Protein AF-A0A538APC9-F1 (afdb_monomer)

Sequence (105 aa):
MKVGLALPHYDFSLGDFSFPSEQPATVARVVDYARRAEVLGFDSVWVSDHLFLDLAKYGGPPKRYGTPEATSMLTALAGATERIRFGSLVLCASFRHPVFLAAQL

Radius of gyration: 14.36 Å; Cα contacts (8 Å, |Δi|>4): 165; chains: 1; bounding box: 36×24×37 Å

Mean predicted aligned error: 4.01 Å

Foldseek 3Di:
DAAEEEFQFKLQSDADPVGRRSHHSDLVRSLVVLQVCVVVPHQAYEYEQDQWDACVVVVDPRDTIGGPHRLVSVVSNVVRDDHHHYAYPPHDPPPDPVVVVVVSD

Nearest PDB structures (foldseek):
  3rao-assembly2_A-2  TM=7.593E-01  e=1.799E-03  Bacillus cereus ATCC 10987
  6bsh-assembly1_A  TM=2.519E-01  e=7.395E-01  Human immunodeficiency virus type 1 (BRU ISOLATE)
  6bsg-assembly1_A  TM=2.661E-01  e=7.395E-01  Human immunodeficiency virus 1
  6bsj-assembly1_A  TM=2.495E-01  e=2.776E+00  Human immunodeficiency virus 1
  1rtd-assembly1_A  TM=2.642E-01  e=3.617E+00  Human immunodeficiency virus 1

Solvent-accessible surface area (backbone atoms only — not comparable to full-atom values): 6162 Å² total; per-residue (Å²): 140,88,49,70,42,76,56,61,41,34,14,57,56,48,55,50,100,92,52,59,33,79,52,77,31,43,67,70,58,41,44,52,54,51,43,50,39,42,76,72,63,39,56,26,40,33,44,47,48,43,80,54,48,68,37,42,93,76,76,43,65,92,49,77,34,50,35,52,55,40,70,65,45,51,52,51,44,62,76,63,51,90,78,51,42,74,50,66,64,47,78,49,78,87,78,51,60,67,74,59,49,63,75,74,110

Secondary structure (DSSP, 8-state):
---EEE---STTSSEETTEE------HHHHHHHHHHHHHTT-SEEEE---S-EE-GGGTS-S-EE----HHHHHHHHHTT-SSSEEEES---TTTS-HHHHHHH-

Structure (mmCIF, N/CA/C/O backbone):
data_AF-A0A538APC9-F1
#
_entry.id   AF-A0A538APC9-F1
#
loop_
_atom_site.group_PDB
_atom_site.id
_atom_site.type_symbol
_atom_site.label_atom_id
_atom_site.label_alt_id
_atom_site.label_comp_id
_atom_site.label_asym_id
_atom_site.label_entity_id
_atom_site.label_seq_id
_atom_site.pdbx_PDB_ins_code
_atom_site.Cartn_x
_atom_site.Cartn_y
_atom_site.Cartn_z
_atom_site.occupancy
_atom_site.B_iso_or_equiv
_atom_site.auth_seq_id
_atom_site.auth_comp_id
_atom_site.auth_asym_id
_atom_site.auth_atom_id
_atom_site.pdbx_PDB_model_num
ATOM 1 N N . MET A 1 1 ? -20.827 -9.756 6.312 1.00 92.50 1 MET A N 1
ATOM 2 C CA . MET A 1 1 ? -19.722 -10.046 5.369 1.00 92.50 1 MET A CA 1
ATOM 3 C C . MET A 1 1 ? -18.796 -8.839 5.366 1.00 92.50 1 MET A C 1
ATOM 5 O O . MET A 1 1 ? -19.332 -7.748 5.493 1.00 92.50 1 MET A O 1
ATOM 9 N N . LYS A 1 2 ? -17.469 -9.022 5.286 1.00 97.25 2 LYS A N 1
ATOM 10 C CA . LYS A 1 2 ? -16.505 -7.910 5.184 1.00 97.25 2 LYS A CA 1
ATOM 11 C C . LYS A 1 2 ? -15.998 -7.771 3.749 1.00 97.25 2 LYS A C 1
ATOM 13 O O . LYS A 1 2 ? -15.738 -8.796 3.120 1.00 97.25 2 LYS A O 1
ATOM 18 N N . VAL A 1 3 ? -15.842 -6.546 3.256 1.00 98.19 3 VAL A N 1
ATOM 19 C CA . VAL A 1 3 ? -15.428 -6.234 1.880 1.00 98.19 3 VAL A CA 1
ATOM 20 C C . VAL A 1 3 ? -14.221 -5.296 1.891 1.00 98.19 3 VAL A C 1
ATOM 22 O O . VAL A 1 3 ? -14.242 -4.239 2.519 1.00 98.19 3 VAL A O 1
ATOM 25 N N . GLY A 1 4 ? -13.156 -5.688 1.188 1.00 98.00 4 GLY A N 1
ATOM 26 C CA . GLY A 1 4 ? -11.942 -4.888 1.020 1.00 98.00 4 GLY A CA 1
ATOM 27 C C . GLY A 1 4 ? -11.768 -4.376 -0.409 1.00 98.00 4 GLY A C 1
ATOM 28 O O . GLY A 1 4 ? -12.220 -5.022 -1.354 1.00 98.00 4 GLY A O 1
ATOM 29 N N . LEU A 1 5 ? -11.092 -3.236 -0.564 1.00 97.69 5 LEU A N 1
ATOM 30 C CA . LEU A 1 5 ? -10.774 -2.627 -1.856 1.00 97.69 5 LEU A CA 1
ATOM 31 C C . LEU A 1 5 ? -9.263 -2.660 -2.123 1.00 97.69 5 LEU A C 1
ATOM 33 O O . LEU A 1 5 ? -8.479 -2.107 -1.355 1.00 97.69 5 LEU A O 1
ATOM 37 N N . ALA A 1 6 ? -8.846 -3.250 -3.243 1.00 96.94 6 ALA A N 1
ATOM 38 C CA . ALA A 1 6 ? -7.499 -3.035 -3.768 1.00 96.94 6 ALA A CA 1
ATOM 39 C C . ALA A 1 6 ? -7.428 -1.627 -4.377 1.00 96.94 6 ALA A C 1
ATOM 41 O O . ALA A 1 6 ? -8.187 -1.308 -5.293 1.00 96.94 6 ALA A O 1
ATOM 42 N N . LEU A 1 7 ? -6.561 -0.768 -3.842 1.00 96.69 7 LEU A N 1
ATOM 43 C CA . LEU A 1 7 ? -6.493 0.627 -4.269 1.00 96.69 7 LEU A CA 1
ATOM 44 C C . LEU A 1 7 ? -5.883 0.754 -5.673 1.00 96.69 7 LEU A C 1
ATOM 46 O O . LEU A 1 7 ? -4.980 -0.015 -6.020 1.00 96.69 7 LEU A O 1
ATOM 50 N N . PRO A 1 8 ? -6.304 1.754 -6.468 1.00 94.25 8 PRO A N 1
ATOM 51 C CA . PRO A 1 8 ? -5.718 2.034 -7.774 1.00 94.25 8 PRO A CA 1
ATOM 52 C C . PRO A 1 8 ? -4.356 2.736 -7.620 1.00 94.25 8 PRO A C 1
ATOM 54 O O . PRO A 1 8 ? -4.247 3.953 -7.763 1.00 94.25 8 PRO A O 1
ATOM 57 N N . HIS A 1 9 ? -3.322 1.967 -7.274 1.00 94.19 9 HIS A N 1
ATOM 58 C CA . HIS A 1 9 ? -1.986 2.455 -6.908 1.00 94.19 9 HIS A CA 1
ATOM 59 C C . HIS A 1 9 ? -0.915 2.248 -7.989 1.00 94.19 9 HIS A C 1
ATOM 61 O O . HIS A 1 9 ? 0.250 2.526 -7.739 1.00 94.19 9 HIS A O 1
ATOM 67 N N . TYR A 1 10 ? -1.299 1.822 -9.194 1.00 93.19 10 TYR A N 1
ATOM 68 C CA . TYR A 1 10 ? -0.406 1.798 -10.355 1.00 93.19 10 TYR A CA 1
ATOM 69 C C . TYR A 1 10 ? -0.731 2.894 -11.350 1.00 93.19 10 TYR A C 1
ATOM 71 O O . TYR A 1 10 ? -1.891 3.287 -11.478 1.00 93.19 10 TYR A O 1
ATOM 79 N N . ASP A 1 11 ? 0.270 3.299 -12.128 1.00 90.62 11 ASP A N 1
ATOM 80 C CA . ASP A 1 11 ? 0.100 4.301 -13.184 1.00 90.62 11 ASP A CA 1
ATOM 81 C C . ASP A 1 11 ? -1.011 3.936 -14.179 1.00 90.62 11 ASP A C 1
ATOM 83 O O . ASP A 1 11 ? -1.685 4.822 -14.677 1.00 90.62 11 ASP A O 1
ATOM 87 N N . PHE A 1 12 ? -1.250 2.642 -14.431 1.00 86.94 12 PHE A N 1
ATOM 88 C CA . PHE A 1 12 ? -2.326 2.163 -15.313 1.00 86.94 12 PHE A CA 1
ATOM 89 C C . PHE A 1 12 ? -3.676 1.956 -14.610 1.00 86.94 12 PHE A C 1
ATOM 91 O O . PHE A 1 12 ? -4.652 1.596 -15.262 1.00 86.94 12 PHE A O 1
ATOM 98 N N . SER A 1 13 ? -3.748 2.088 -13.279 1.00 86.88 13 SER A N 1
ATOM 99 C CA . SER A 1 13 ? -4.938 1.686 -12.504 1.00 86.88 13 SER A CA 1
ATOM 100 C C . SER A 1 13 ? -6.173 2.531 -12.795 1.00 86.88 13 SER A C 1
ATOM 102 O O . SER A 1 13 ? -7.279 2.161 -12.408 1.00 86.88 13 SER A O 1
ATOM 104 N N . LEU A 1 14 ? -5.989 3.692 -13.413 1.00 76.31 14 LEU A N 1
ATOM 105 C CA . LEU A 1 14 ? -7.060 4.608 -13.760 1.00 76.31 14 LEU A CA 1
ATOM 106 C C . LEU A 1 14 ? -7.013 4.770 -15.275 1.00 76.31 14 LEU A C 1
ATOM 108 O O . LEU A 1 14 ? -5.947 4.987 -15.831 1.00 76.31 14 LEU A O 1
ATOM 112 N N . GLY A 1 15 ? -8.140 4.576 -15.948 1.00 67.69 15 GLY A N 1
ATOM 113 C CA . GLY A 1 15 ? -8.221 4.381 -17.396 1.00 67.69 15 GLY A CA 1
ATOM 114 C C . GLY A 1 15 ? -9.244 3.301 -17.716 1.00 67.69 15 GLY A C 1
ATOM 115 O O . GLY A 1 15 ? -9.568 2.490 -16.848 1.00 67.69 15 GLY A O 1
ATOM 116 N N . ASP A 1 16 ? -9.780 3.300 -18.929 1.00 61.50 16 ASP A N 1
ATOM 117 C CA . ASP A 1 16 ? -10.605 2.180 -19.379 1.00 61.50 16 ASP A CA 1
ATOM 118 C C . ASP A 1 16 ? -9.714 1.093 -20.013 1.00 61.50 16 ASP A C 1
ATOM 120 O O . ASP A 1 16 ? -8.552 1.335 -20.342 1.00 61.50 16 ASP A O 1
ATOM 124 N N . PHE A 1 17 ? -10.231 -0.130 -20.165 1.00 55.50 17 PHE A N 1
ATOM 125 C CA . PHE A 1 17 ? -9.469 -1.246 -20.749 1.00 55.50 17 PHE A CA 1
ATOM 126 C C . PHE A 1 17 ? -9.002 -0.989 -22.195 1.00 55.50 17 PHE A C 1
ATOM 128 O O . PHE A 1 17 ? -8.086 -1.657 -22.666 1.00 55.50 17 PHE A O 1
ATOM 135 N N . SER A 1 18 ? -9.636 -0.051 -22.901 1.00 53.28 18 SER A N 1
ATOM 136 C CA . SER A 1 18 ? -9.293 0.393 -24.258 1.00 53.28 18 SER A CA 1
ATOM 137 C C . SER A 1 18 ? -8.324 1.591 -24.271 1.00 53.28 18 SER A C 1
ATOM 139 O O . SER A 1 18 ? -7.585 1.757 -25.237 1.00 53.28 18 SER A O 1
ATOM 141 N N . PHE A 1 19 ? -8.276 2.385 -23.198 1.00 52.84 19 PHE A N 1
ATOM 142 C CA . PHE A 1 19 ? -7.461 3.586 -23.015 1.00 52.84 19 PHE A CA 1
ATOM 143 C C . PHE A 1 19 ? -6.972 3.677 -21.559 1.00 52.84 19 PHE A C 1
ATOM 145 O O . PHE A 1 19 ? -7.517 4.447 -20.753 1.00 52.84 19 PHE A O 1
ATOM 152 N N . PRO A 1 20 ? -5.939 2.898 -21.190 1.00 61.44 20 PRO A N 1
ATOM 153 C CA . PRO A 1 20 ? -5.318 3.036 -19.882 1.00 61.44 20 PRO A CA 1
ATOM 154 C C . PRO A 1 20 ? -4.789 4.468 -19.747 1.00 61.44 20 PRO A C 1
ATOM 156 O O . PRO A 1 20 ? -4.004 4.928 -20.578 1.00 61.44 20 PRO A O 1
ATOM 159 N N . SER A 1 21 ? -5.231 5.207 -18.725 1.00 65.94 21 SER A N 1
ATOM 160 C CA . SER A 1 21 ? -4.615 6.495 -18.429 1.00 65.94 21 SER A CA 1
ATOM 161 C C . SER A 1 21 ? -3.262 6.167 -17.821 1.00 65.94 21 SER A C 1
ATOM 163 O O . SER A 1 21 ? -3.190 5.396 -16.876 1.00 65.94 21 SER A O 1
ATOM 165 N N . GLU A 1 22 ? -2.185 6.719 -18.365 1.00 68.75 22 GLU A N 1
ATOM 166 C CA . GLU A 1 22 ? -0.840 6.561 -17.797 1.00 68.75 22 GLU A CA 1
ATOM 167 C C . GLU A 1 22 ? -0.562 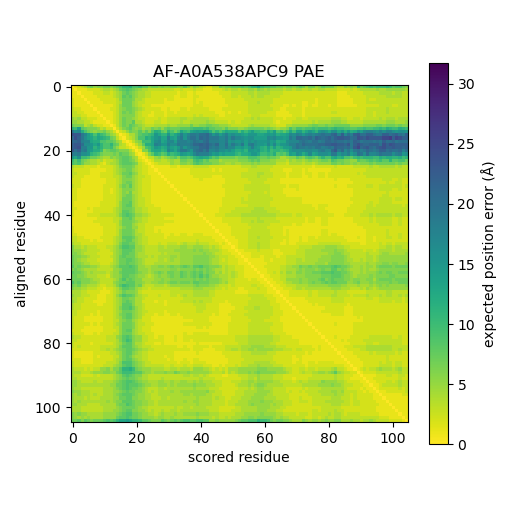7.651 -16.760 1.00 68.75 22 GLU A C 1
ATOM 169 O O . GLU A 1 22 ? 0.527 8.223 -16.686 1.00 68.75 22 GLU A O 1
ATOM 174 N N . GLN A 1 23 ? -1.596 8.025 -16.010 1.00 75.56 23 GLN A N 1
ATOM 175 C CA . GLN A 1 23 ? -1.468 9.083 -15.030 1.00 75.56 23 GLN A CA 1
ATOM 176 C C . GLN A 1 23 ? -0.680 8.557 -13.832 1.00 75.56 23 GLN A C 1
ATOM 178 O O . GLN A 1 23 ? -1.034 7.502 -13.308 1.00 75.56 23 GLN A O 1
ATOM 183 N N . PRO A 1 24 ? 0.315 9.310 -13.337 1.00 81.75 24 PRO A N 1
ATOM 184 C CA . PRO A 1 24 ? 1.126 8.863 -12.218 1.00 81.75 24 PRO A CA 1
ATOM 185 C C . PRO A 1 24 ? 0.270 8.441 -11.021 1.00 81.75 24 PRO A C 1
ATOM 187 O O . PRO A 1 24 ? -0.616 9.185 -10.574 1.00 81.75 24 PRO A O 1
ATOM 190 N N . ALA A 1 25 ? 0.561 7.270 -10.463 1.00 87.25 25 ALA A N 1
ATOM 191 C CA . ALA A 1 25 ? 0.013 6.842 -9.186 1.00 87.25 25 ALA A CA 1
ATOM 192 C C . ALA A 1 25 ? 0.685 7.613 -8.048 1.00 87.25 25 ALA A C 1
ATOM 194 O O . ALA A 1 25 ? 1.582 7.131 -7.363 1.00 87.25 25 ALA A O 1
ATOM 195 N N . THR A 1 26 ? 0.271 8.862 -7.855 1.00 92.44 26 THR A N 1
ATOM 196 C CA . THR A 1 26 ? 0.784 9.684 -6.759 1.00 92.44 26 THR A CA 1
ATOM 197 C C . THR A 1 26 ? 0.192 9.241 -5.423 1.00 92.44 26 THR A C 1
ATOM 199 O O . THR A 1 26 ? -0.966 8.827 -5.345 1.00 92.44 26 THR A O 1
ATOM 202 N N . VAL A 1 27 ? 0.958 9.413 -4.341 1.00 95.94 27 VAL A N 1
ATOM 203 C CA . VAL A 1 27 ? 0.491 9.150 -2.967 1.00 95.94 27 VAL A CA 1
ATOM 204 C C . VAL A 1 27 ? -0.829 9.873 -2.679 1.00 95.94 27 VAL A C 1
ATOM 206 O O . VAL A 1 27 ? -1.766 9.268 -2.167 1.00 95.94 27 VAL A O 1
ATOM 209 N N . ALA A 1 28 ? -0.938 11.146 -3.076 1.00 95.50 28 ALA A N 1
ATOM 210 C CA . ALA A 1 28 ? -2.143 11.950 -2.873 1.00 95.50 28 ALA A CA 1
ATOM 211 C C . ALA A 1 28 ? -3.385 11.347 -3.551 1.00 95.50 28 ALA A C 1
ATOM 213 O O . ALA A 1 28 ? -4.460 11.334 -2.955 1.00 95.50 28 ALA A O 1
ATOM 214 N N . ARG A 1 29 ? -3.244 10.804 -4.768 1.00 93.25 29 ARG A N 1
ATOM 215 C CA . ARG A 1 29 ? -4.350 10.125 -5.461 1.00 93.25 29 ARG A CA 1
ATOM 216 C C . ARG A 1 29 ? -4.757 8.850 -4.744 1.00 93.25 29 ARG A C 1
ATOM 218 O O . ARG A 1 29 ? -5.943 8.633 -4.532 1.00 93.25 29 ARG A O 1
ATOM 225 N N . VAL A 1 30 ? -3.798 8.014 -4.354 1.00 96.19 30 VAL A N 1
ATOM 226 C CA . VAL A 1 30 ? -4.099 6.757 -3.650 1.00 96.19 30 VAL A CA 1
ATOM 227 C C . VAL A 1 30 ? -4.814 7.039 -2.322 1.00 96.19 30 VAL A C 1
ATOM 229 O O . VAL A 1 30 ? -5.803 6.377 -2.004 1.00 96.19 30 VAL A O 1
ATOM 232 N N . VAL A 1 31 ? -4.380 8.074 -1.595 1.00 98.06 31 VAL A N 1
ATOM 233 C CA . VAL A 1 31 ? -5.049 8.567 -0.381 1.00 98.06 31 VAL A CA 1
ATOM 234 C C . VAL A 1 31 ? -6.485 9.027 -0.655 1.00 98.06 31 VAL A C 1
ATOM 236 O O . VAL A 1 31 ? -7.378 8.699 0.124 1.00 98.06 31 VAL A O 1
ATOM 239 N N . ASP A 1 32 ? -6.737 9.754 -1.746 1.00 97.19 32 ASP A N 1
ATOM 240 C CA . ASP A 1 32 ? -8.095 10.186 -2.109 1.00 97.19 32 ASP A CA 1
ATOM 241 C C . ASP A 1 32 ? -9.043 8.988 -2.295 1.00 97.19 32 ASP A C 1
ATOM 243 O O . ASP A 1 32 ? -10.140 8.952 -1.730 1.00 97.19 32 ASP A O 1
ATOM 247 N N . TYR A 1 33 ? -8.588 7.941 -2.991 1.00 97.38 33 TYR A N 1
ATOM 248 C CA . TYR A 1 33 ? -9.360 6.703 -3.131 1.00 97.38 33 TYR A CA 1
ATOM 249 C C . TYR A 1 33 ? -9.583 5.984 -1.799 1.00 97.38 33 TYR A C 1
ATOM 251 O O . TYR A 1 33 ? -10.675 5.461 -1.578 1.00 97.38 33 TYR A O 1
ATOM 259 N N . ALA A 1 34 ? -8.596 5.976 -0.902 1.00 98.44 34 ALA A N 1
ATOM 260 C CA . ALA A 1 34 ? -8.747 5.373 0.418 1.00 98.44 34 ALA A CA 1
ATOM 261 C C . ALA A 1 34 ? -9.789 6.107 1.276 1.00 98.44 34 ALA A C 1
ATOM 263 O O . ALA A 1 34 ? -10.656 5.466 1.868 1.00 98.44 34 ALA A O 1
ATOM 264 N N . ARG A 1 35 ? -9.773 7.446 1.276 1.00 98.62 35 ARG A N 1
ATOM 265 C CA . ARG A 1 35 ? -10.782 8.271 1.964 1.00 98.62 35 ARG A CA 1
ATOM 266 C C . ARG A 1 35 ? -12.179 8.037 1.409 1.00 98.62 35 ARG A C 1
ATOM 268 O O . ARG A 1 35 ? -13.136 7.878 2.160 1.00 98.62 35 ARG A O 1
ATOM 275 N N . ARG A 1 36 ? -12.304 7.959 0.084 1.00 98.44 36 ARG A N 1
ATOM 276 C CA . ARG A 1 36 ? -13.574 7.617 -0.563 1.00 98.44 36 ARG A CA 1
ATOM 277 C C . ARG A 1 36 ? -14.052 6.221 -0.173 1.00 98.44 36 ARG A C 1
ATOM 279 O O . ARG A 1 36 ? -15.233 6.056 0.108 1.00 98.44 36 ARG A O 1
ATOM 286 N N . ALA A 1 37 ? -13.162 5.231 -0.140 1.00 98.62 37 ALA A N 1
ATOM 287 C CA . ALA A 1 37 ? -13.504 3.875 0.286 1.00 98.62 37 ALA A CA 1
ATOM 288 C C . ALA A 1 37 ? -14.007 3.847 1.740 1.00 98.62 37 ALA A C 1
ATOM 290 O O . ALA A 1 37 ? -14.994 3.176 2.033 1.00 98.62 37 ALA A O 1
ATOM 291 N N . GLU A 1 38 ? -13.389 4.627 2.627 1.00 98.62 38 GLU A N 1
ATOM 292 C CA . GLU A 1 38 ? -13.837 4.787 4.012 1.00 98.62 38 GLU A CA 1
ATOM 293 C C . GLU A 1 38 ? -15.238 5.407 4.110 1.00 98.62 38 GLU A C 1
ATOM 295 O O . GLU A 1 38 ? -16.095 4.872 4.811 1.00 98.62 38 GLU A O 1
ATOM 300 N N . VAL A 1 39 ? -15.505 6.488 3.370 1.00 98.56 39 VAL A N 1
ATOM 301 C CA . VAL A 1 39 ? -16.836 7.126 3.317 1.00 98.56 39 VAL A CA 1
ATOM 302 C C . VAL A 1 39 ? -17.899 6.172 2.765 1.00 98.56 39 VAL A C 1
ATOM 304 O O . VAL A 1 39 ? -19.033 6.171 3.238 1.00 98.56 39 VAL A O 1
ATOM 307 N N . LEU A 1 40 ? -17.534 5.337 1.791 1.00 98.38 40 LEU A N 1
ATOM 308 C CA . LEU A 1 40 ? -18.419 4.340 1.184 1.00 98.38 40 LEU A CA 1
ATOM 309 C C . LEU A 1 40 ? -18.632 3.092 2.057 1.00 98.38 40 LEU A C 1
ATOM 311 O O . LEU A 1 40 ? -19.438 2.237 1.696 1.00 98.38 40 LEU A O 1
ATOM 315 N N . GLY A 1 41 ? -17.942 2.981 3.195 1.00 98.19 41 GLY A N 1
ATOM 316 C CA . GLY A 1 41 ? -18.145 1.901 4.159 1.00 98.19 41 GLY A CA 1
ATOM 317 C C . GLY A 1 41 ? -17.410 0.598 3.840 1.00 98.19 41 GLY A C 1
ATOM 318 O O . GLY A 1 41 ? -17.834 -0.455 4.312 1.00 98.19 41 GLY A O 1
ATOM 319 N N . PHE A 1 42 ? -16.318 0.636 3.066 1.00 98.75 42 PHE A N 1
ATOM 320 C CA . PHE A 1 42 ? -15.439 -0.530 2.925 1.00 98.75 42 PHE A CA 1
ATOM 321 C C . PHE A 1 42 ? -14.775 -0.882 4.265 1.00 98.75 42 PHE A C 1
ATOM 323 O O . PHE A 1 42 ? -14.378 -0.005 5.030 1.00 98.75 42 PHE A O 1
ATOM 330 N N . ASP A 1 43 ? -14.591 -2.177 4.535 1.00 98.69 43 ASP A N 1
ATOM 331 C CA . ASP A 1 43 ? -13.953 -2.643 5.771 1.00 98.69 43 ASP A CA 1
ATOM 332 C C . ASP A 1 43 ? -12.432 -2.459 5.757 1.00 98.69 43 ASP A C 1
ATOM 334 O O . ASP A 1 43 ? -11.802 -2.358 6.817 1.00 98.69 43 ASP A O 1
ATOM 338 N N . SER A 1 44 ? -11.824 -2.503 4.566 1.00 98.69 44 SER A N 1
ATOM 339 C CA . SER A 1 44 ? -10.371 -2.417 4.404 1.00 98.69 44 SER A CA 1
ATOM 340 C C . SER A 1 44 ? -9.922 -1.942 3.021 1.00 98.69 44 SER A C 1
ATOM 342 O O . SER A 1 44 ? -10.633 -2.125 2.034 1.00 98.69 44 SER A O 1
ATOM 344 N N . VAL A 1 45 ? -8.710 -1.394 2.942 1.00 98.69 45 VAL A N 1
ATOM 345 C CA . VAL A 1 45 ? -8.015 -1.039 1.697 1.00 98.69 45 VAL A CA 1
ATOM 346 C C . VAL A 1 45 ? -6.640 -1.697 1.613 1.00 98.69 45 VAL A C 1
ATOM 348 O O . VAL A 1 45 ? -5.983 -1.915 2.629 1.00 98.69 45 VAL A O 1
ATOM 351 N N . TRP A 1 46 ? -6.197 -2.014 0.398 1.00 98.44 46 TRP A N 1
ATOM 352 C CA . TRP A 1 46 ? -4.994 -2.818 0.180 1.00 98.44 46 TRP A CA 1
ATOM 353 C C . TRP A 1 46 ? -4.116 -2.260 -0.939 1.00 98.44 46 TRP A C 1
ATOM 355 O O . TRP A 1 46 ? -4.621 -1.849 -1.986 1.00 98.44 46 TRP A O 1
ATOM 365 N N . VAL A 1 47 ? -2.799 -2.297 -0.730 1.00 97.56 47 VAL A N 1
ATOM 366 C CA . VAL A 1 47 ? -1.767 -2.001 -1.741 1.00 97.56 47 VAL A CA 1
ATOM 367 C C . VAL A 1 47 ? -0.802 -3.179 -1.855 1.00 97.56 47 VAL A C 1
ATOM 369 O O . VAL A 1 47 ? -0.565 -3.881 -0.879 1.00 97.56 47 VAL A O 1
ATOM 372 N N . SER A 1 48 ? -0.243 -3.433 -3.031 1.00 96.69 48 SER A N 1
ATOM 373 C CA . SER A 1 48 ? 0.744 -4.507 -3.228 1.00 96.69 48 SER A CA 1
ATOM 374 C C . SER A 1 48 ? 2.172 -3.982 -3.108 1.00 96.69 48 SER A C 1
ATOM 376 O O . SER A 1 48 ? 2.446 -2.844 -3.480 1.00 96.69 48 SER A O 1
ATOM 378 N N . ASP A 1 49 ? 3.093 -4.810 -2.613 1.00 96.19 49 ASP A N 1
ATOM 379 C CA . ASP A 1 49 ? 4.512 -4.464 -2.516 1.00 96.19 49 ASP A CA 1
ATOM 380 C C . ASP A 1 49 ? 5.238 -4.803 -3.815 1.00 96.19 49 ASP A C 1
ATOM 382 O O . ASP A 1 49 ? 5.921 -5.819 -3.922 1.00 96.19 49 ASP A O 1
ATOM 386 N N . HIS A 1 50 ? 5.053 -3.955 -4.826 1.00 94.00 50 HIS A N 1
ATOM 387 C CA . HIS A 1 50 ? 5.819 -3.980 -6.067 1.00 94.00 50 HIS A CA 1
ATOM 388 C C .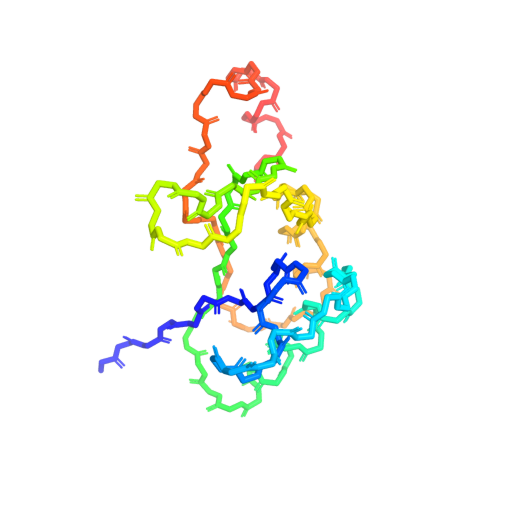 HIS A 1 50 ? 6.634 -2.690 -6.200 1.00 94.00 50 HIS A C 1
ATOM 390 O O . HIS A 1 50 ? 6.185 -1.619 -5.808 1.00 94.00 50 HIS A O 1
ATOM 396 N N . LEU A 1 51 ? 7.830 -2.782 -6.788 1.00 90.25 51 LEU A N 1
ATOM 397 C CA . LEU A 1 51 ? 8.613 -1.599 -7.176 1.00 90.25 51 LEU A CA 1
ATOM 398 C C . LEU A 1 51 ? 8.157 -1.043 -8.535 1.00 90.25 51 LEU A C 1
ATOM 400 O O . LEU A 1 51 ? 8.246 0.151 -8.800 1.00 90.25 51 LEU A O 1
ATOM 404 N N . PHE A 1 52 ? 7.687 -1.934 -9.403 1.00 91.00 52 PHE A N 1
ATOM 405 C CA . PHE A 1 52 ? 7.053 -1.664 -10.686 1.00 91.00 52 PHE A CA 1
ATOM 406 C C . PHE A 1 52 ? 6.288 -2.919 -11.111 1.00 91.00 52 PHE A C 1
ATOM 408 O O . PHE A 1 52 ? 6.603 -4.024 -10.659 1.00 91.00 52 PHE A O 1
ATOM 415 N N . LEU A 1 53 ? 5.318 -2.770 -12.009 1.00 90.88 53 LEU A N 1
ATOM 416 C CA . LEU A 1 53 ? 4.625 -3.899 -12.625 1.00 90.88 53 LEU A CA 1
ATOM 417 C C . LEU A 1 53 ? 4.859 -3.915 -14.133 1.00 90.88 53 LEU A C 1
ATOM 419 O O . LEU A 1 53 ? 4.771 -2.881 -14.786 1.00 90.88 53 LEU A O 1
ATOM 423 N N . ASP A 1 54 ? 5.139 -5.096 -14.675 1.00 91.38 54 ASP A N 1
ATOM 424 C CA . ASP A 1 54 ? 5.174 -5.354 -16.114 1.00 91.38 54 ASP A CA 1
ATOM 425 C C . ASP A 1 54 ? 3.979 -6.242 -16.483 1.00 91.38 54 ASP A C 1
ATOM 427 O O . ASP A 1 54 ? 3.746 -7.285 -15.856 1.00 91.38 54 ASP A O 1
ATOM 431 N N . LEU A 1 55 ? 3.207 -5.797 -17.475 1.00 89.44 55 LEU A N 1
ATOM 432 C CA . LEU A 1 55 ? 1.995 -6.469 -17.936 1.00 89.44 55 LEU A CA 1
ATOM 433 C C . LEU A 1 55 ? 2.219 -7.345 -19.177 1.00 89.44 55 LEU A C 1
ATOM 435 O O . LEU A 1 55 ? 1.278 -8.018 -19.594 1.00 89.44 55 LEU A O 1
ATOM 439 N N . ALA A 1 56 ? 3.433 -7.415 -19.738 1.00 92.25 56 ALA A N 1
ATOM 440 C CA . ALA A 1 56 ? 3.737 -8.212 -20.931 1.00 92.25 56 ALA A CA 1
ATOM 441 C C . ALA A 1 56 ? 3.345 -9.686 -20.770 1.00 92.25 56 ALA A C 1
ATOM 443 O O . ALA A 1 56 ? 2.738 -10.285 -21.656 1.00 92.25 56 ALA A O 1
ATOM 444 N N . LYS A 1 57 ? 3.602 -10.261 -19.588 1.00 89.56 57 LYS A N 1
ATOM 445 C CA . LYS A 1 57 ? 3.209 -11.642 -19.252 1.00 89.56 57 LYS A CA 1
ATOM 446 C C . LYS A 1 57 ? 1.692 -11.873 -19.201 1.00 89.56 57 LYS A C 1
ATOM 448 O O . LYS A 1 57 ? 1.258 -13.018 -19.164 1.00 89.56 57 LYS A O 1
ATOM 453 N N . TYR A 1 58 ? 0.901 -10.802 -19.180 1.00 87.38 58 TYR A N 1
ATOM 454 C CA . TYR A 1 58 ? -0.561 -10.822 -19.178 1.00 87.38 58 TYR A CA 1
ATOM 455 C C . TYR A 1 58 ? -1.155 -10.317 -20.505 1.00 87.38 58 TYR A C 1
ATOM 457 O O . TYR A 1 58 ? -2.343 -10.018 -20.563 1.00 87.38 58 TYR A O 1
ATOM 465 N N . GLY A 1 59 ? -0.343 -10.197 -21.563 1.00 88.69 59 GLY A N 1
ATOM 466 C CA . GLY A 1 59 ? -0.778 -9.691 -22.870 1.00 88.69 59 GLY A CA 1
ATOM 467 C C . GLY A 1 59 ? -0.844 -8.163 -22.975 1.00 88.69 59 GLY A C 1
ATOM 468 O O . GLY A 1 59 ? -1.349 -7.646 -23.967 1.00 88.69 59 GLY A O 1
ATOM 469 N N . GLY A 1 60 ? -0.344 -7.438 -21.969 1.00 85.81 60 GLY A N 1
ATOM 470 C CA . GLY A 1 60 ? -0.175 -5.987 -22.021 1.00 85.81 60 GLY A CA 1
ATOM 471 C C . GLY A 1 60 ? 1.071 -5.558 -22.810 1.00 85.81 60 GLY A C 1
ATOM 472 O O . GLY A 1 60 ? 1.870 -6.398 -23.231 1.00 85.81 60 GLY A O 1
ATOM 473 N N . PRO A 1 61 ? 1.275 -4.244 -23.007 1.00 86.31 61 PRO A N 1
ATOM 474 C CA . PRO A 1 61 ? 2.472 -3.735 -23.667 1.00 86.31 61 PRO A CA 1
ATOM 475 C C . PRO A 1 61 ? 3.735 -4.026 -22.830 1.00 86.31 61 PRO A C 1
ATOM 477 O O . PRO A 1 61 ? 3.653 -4.069 -21.599 1.00 86.31 61 PRO A O 1
ATOM 480 N N . PRO A 1 62 ? 4.914 -4.182 -23.467 1.00 89.75 62 PRO A N 1
ATOM 481 C CA . PRO A 1 62 ? 6.190 -4.419 -22.788 1.00 89.75 62 PRO A CA 1
ATOM 482 C C . PRO A 1 62 ? 6.715 -3.134 -22.136 1.00 89.75 62 PRO A C 1
ATOM 484 O O . PRO A 1 62 ? 7.681 -2.518 -22.586 1.00 89.75 62 PRO A O 1
ATOM 487 N N . LYS A 1 63 ? 6.025 -2.699 -21.082 1.00 88.12 63 LYS A N 1
ATOM 488 C CA . LYS A 1 63 ? 6.276 -1.465 -20.343 1.00 88.12 63 LYS A CA 1
ATOM 489 C C . LYS A 1 63 ? 6.176 -1.729 -18.845 1.00 88.12 63 LYS A C 1
ATOM 491 O O . LYS A 1 63 ? 5.346 -2.508 -18.382 1.00 88.12 63 LYS A O 1
ATOM 496 N N . ARG A 1 64 ? 7.013 -1.020 -18.084 1.00 90.12 64 ARG A N 1
ATOM 497 C CA . ARG A 1 64 ? 6.937 -0.970 -16.624 1.00 90.12 64 ARG A CA 1
ATOM 498 C C . ARG A 1 64 ? 6.038 0.174 -16.182 1.00 90.12 64 ARG A C 1
ATOM 500 O O . ARG A 1 64 ? 6.193 1.299 -16.652 1.00 90.12 64 ARG A O 1
ATOM 507 N N . TYR A 1 65 ? 5.158 -0.124 -15.242 1.00 91.19 65 TYR A N 1
ATOM 508 C CA . TYR A 1 65 ? 4.278 0.834 -14.593 1.00 91.19 65 TYR A CA 1
ATOM 509 C C . TYR A 1 65 ? 4.735 1.068 -13.162 1.00 91.19 65 TYR A C 1
ATOM 511 O O . TYR A 1 65 ? 5.012 0.110 -12.432 1.00 91.19 65 TYR A O 1
ATOM 519 N N . GLY A 1 66 ? 4.824 2.336 -12.7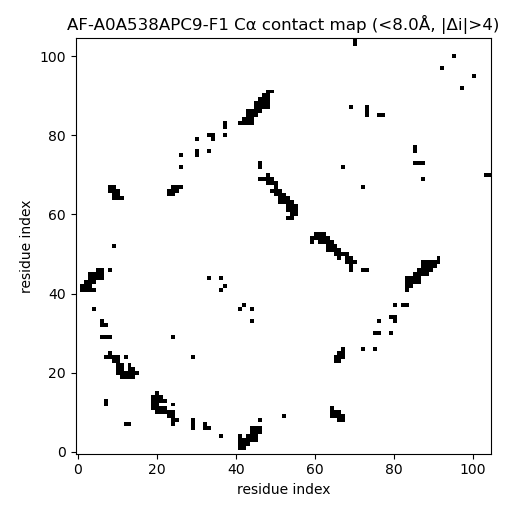79 1.00 91.69 66 GLY A N 1
ATOM 520 C CA . GLY A 1 66 ? 5.189 2.754 -11.440 1.00 91.69 66 GLY A CA 1
ATOM 521 C C . GLY A 1 66 ? 4.052 2.567 -10.443 1.00 91.69 66 GLY A C 1
ATOM 522 O O . GLY A 1 66 ? 2.880 2.404 -10.796 1.00 91.69 66 GLY A O 1
ATOM 523 N N . THR A 1 67 ? 4.447 2.573 -9.178 1.00 93.69 67 THR A N 1
ATOM 524 C CA . THR A 1 67 ? 3.585 2.562 -7.998 1.00 93.69 67 THR A CA 1
ATOM 525 C C . THR A 1 67 ? 4.348 3.223 -6.849 1.00 93.69 67 THR A C 1
ATOM 527 O O . THR A 1 67 ? 5.581 3.126 -6.811 1.00 93.69 67 THR A O 1
ATOM 530 N N . PRO A 1 68 ? 3.671 3.878 -5.890 1.00 94.50 68 PRO A N 1
ATOM 531 C CA . PRO A 1 68 ? 4.287 4.243 -4.624 1.00 94.50 68 PRO A CA 1
ATOM 532 C C . PRO A 1 68 ? 4.894 3.024 -3.926 1.00 94.50 68 PRO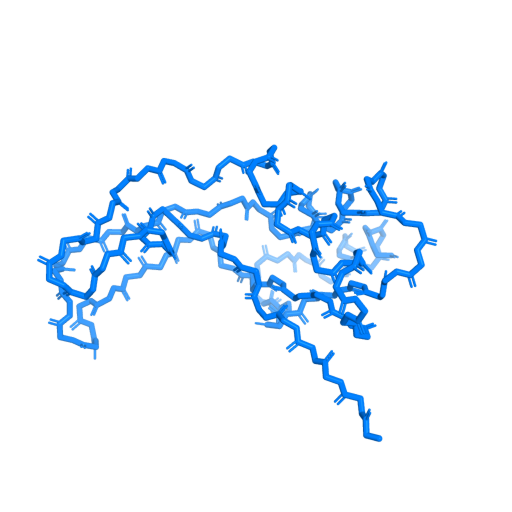 A C 1
ATOM 534 O O . PRO A 1 68 ? 4.353 1.918 -3.991 1.00 94.50 68 PRO A O 1
ATOM 537 N N . GLU A 1 69 ? 6.002 3.247 -3.223 1.00 95.00 69 GLU A N 1
ATOM 538 C CA . GLU A 1 69 ? 6.624 2.228 -2.382 1.00 95.00 69 GLU A CA 1
ATOM 539 C C . GLU A 1 69 ? 5.667 1.845 -1.239 1.00 95.00 69 GLU A C 1
ATOM 541 O O . GLU A 1 69 ? 5.100 2.713 -0.569 1.00 95.00 69 GLU A O 1
ATOM 546 N N . ALA A 1 70 ? 5.445 0.541 -1.043 1.00 96.19 70 ALA A N 1
ATOM 547 C CA . ALA A 1 70 ? 4.313 0.060 -0.257 1.00 96.19 70 ALA A CA 1
ATOM 548 C C . ALA A 1 70 ? 4.357 0.458 1.221 1.00 96.19 70 ALA A C 1
ATOM 550 O O . ALA A 1 70 ? 3.319 0.836 1.755 1.00 96.19 70 ALA A O 1
ATOM 551 N N . THR A 1 71 ? 5.513 0.416 1.890 1.00 95.75 71 THR A N 1
ATOM 552 C CA . THR A 1 71 ? 5.580 0.754 3.325 1.00 95.75 71 THR A CA 1
ATOM 553 C C . THR A 1 71 ? 5.340 2.245 3.563 1.00 95.75 71 THR A C 1
ATOM 555 O O . THR A 1 71 ? 4.538 2.612 4.421 1.00 95.75 71 THR A O 1
ATOM 558 N N . SER A 1 72 ? 5.902 3.110 2.718 1.00 95.81 72 SER A N 1
ATOM 559 C CA . SER A 1 72 ? 5.613 4.548 2.705 1.00 95.81 72 SER A CA 1
ATOM 560 C C . SER A 1 72 ? 4.141 4.829 2.398 1.00 95.81 72 SER A C 1
ATOM 562 O O . SER A 1 72 ? 3.539 5.725 2.991 1.00 95.81 72 SER A O 1
ATOM 564 N N . MET A 1 73 ? 3.533 4.045 1.502 1.00 97.50 73 MET A N 1
ATOM 565 C CA . MET A 1 73 ? 2.111 4.158 1.191 1.00 97.50 73 MET A CA 1
ATOM 566 C C . MET A 1 73 ? 1.236 3.769 2.389 1.00 97.50 73 MET A C 1
ATOM 568 O O . MET A 1 73 ? 0.284 4.487 2.683 1.00 97.50 73 MET A O 1
ATOM 572 N N . LEU A 1 74 ? 1.565 2.701 3.128 1.00 97.75 74 LEU A N 1
ATOM 573 C CA . LEU A 1 74 ? 0.856 2.340 4.365 1.00 97.75 74 LEU A CA 1
ATOM 574 C C . LEU A 1 74 ? 0.934 3.467 5.406 1.00 97.75 74 LEU A C 1
ATOM 576 O O . LEU A 1 74 ? -0.090 3.819 5.986 1.00 97.75 74 LEU A O 1
ATOM 580 N N . THR A 1 75 ? 2.099 4.099 5.574 1.00 97.81 75 THR A N 1
ATOM 581 C CA . THR A 1 75 ? 2.256 5.284 6.438 1.00 97.81 75 THR A CA 1
ATOM 582 C C . THR A 1 75 ? 1.358 6.440 5.991 1.00 97.81 75 THR A C 1
ATOM 584 O O . THR A 1 75 ? 0.698 7.076 6.812 1.00 97.81 75 THR A O 1
ATOM 587 N N . ALA A 1 76 ? 1.278 6.704 4.684 1.00 98.25 76 ALA A N 1
ATOM 588 C CA . ALA A 1 76 ? 0.402 7.744 4.151 1.00 98.25 76 ALA A CA 1
ATOM 589 C C . ALA A 1 76 ? -1.092 7.427 4.358 1.00 98.25 76 ALA A C 1
ATOM 591 O O . ALA A 1 76 ? -1.867 8.335 4.653 1.00 98.25 76 ALA A O 1
ATOM 592 N N . LEU A 1 77 ? -1.503 6.158 4.252 1.00 98.50 77 LEU A N 1
ATOM 593 C CA . LEU A 1 77 ? -2.873 5.723 4.555 1.00 98.50 77 LEU A CA 1
ATOM 594 C C . LEU A 1 77 ? -3.203 5.879 6.044 1.00 98.50 77 LEU A C 1
ATOM 596 O O . LEU A 1 77 ? -4.276 6.389 6.375 1.00 98.50 77 LEU A O 1
ATOM 600 N N . ALA A 1 78 ? -2.263 5.514 6.920 1.00 98.25 78 ALA A N 1
ATOM 601 C CA . ALA A 1 78 ? -2.391 5.666 8.367 1.00 98.25 78 ALA A CA 1
ATOM 602 C C . ALA A 1 78 ? -2.629 7.127 8.777 1.00 98.25 78 ALA A C 1
ATOM 604 O O . ALA A 1 78 ? -3.453 7.400 9.641 1.00 98.25 78 ALA A O 1
ATOM 605 N N . GLY A 1 79 ? -1.935 8.073 8.135 1.00 98.19 79 GLY A N 1
ATOM 606 C CA . GLY A 1 79 ? -2.093 9.504 8.410 1.00 98.19 79 GLY A CA 1
ATOM 607 C C . GLY A 1 79 ? 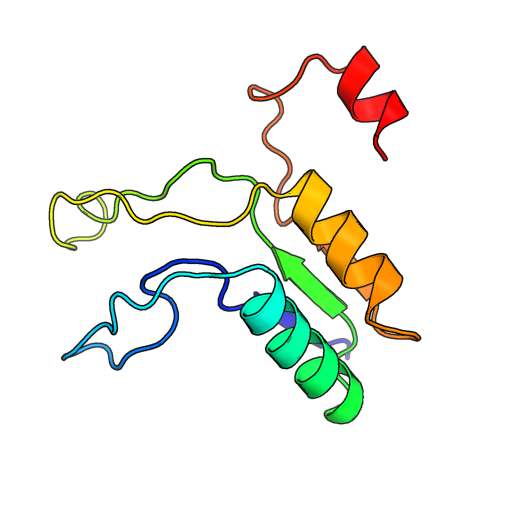-3.313 10.161 7.754 1.00 98.19 79 GLY A C 1
ATOM 608 O O . GLY A 1 79 ? -3.595 11.324 8.036 1.00 98.19 79 GLY A O 1
ATOM 609 N N . ALA A 1 80 ? -4.015 9.469 6.853 1.00 98.25 80 ALA A N 1
ATOM 610 C CA . ALA A 1 80 ? -5.055 10.077 6.023 1.00 98.25 80 ALA A CA 1
ATOM 611 C C . ALA A 1 80 ? -6.455 9.469 6.174 1.00 98.25 80 ALA A C 1
ATOM 613 O O . ALA A 1 80 ? -7.385 9.997 5.553 1.00 98.25 80 ALA A O 1
ATOM 614 N N . THR A 1 81 ? -6.594 8.402 6.960 1.00 98.50 81 THR A N 1
ATOM 615 C CA . THR A 1 81 ? -7.851 7.692 7.244 1.00 98.50 81 THR A CA 1
ATOM 616 C C . THR A 1 81 ? -8.008 7.467 8.750 1.00 98.50 81 THR A C 1
ATOM 618 O O . THR A 1 81 ? -7.020 7.520 9.479 1.00 98.50 81 THR A O 1
ATOM 621 N N . GLU A 1 82 ? -9.235 7.250 9.233 1.00 98.25 82 GLU A N 1
ATOM 622 C CA . GLU A 1 82 ? -9.514 7.212 10.683 1.00 98.25 82 GLU A CA 1
ATOM 623 C C . GLU A 1 82 ? -9.984 5.849 11.208 1.00 98.25 82 GLU A C 1
ATOM 625 O O . GLU A 1 82 ? -9.773 5.519 12.375 1.00 98.25 82 GLU A O 1
ATOM 630 N N . ARG A 1 83 ? -10.687 5.068 10.385 1.00 97.81 83 ARG A N 1
ATOM 631 C CA . ARG A 1 83 ? -11.427 3.865 10.800 1.00 97.81 83 ARG A CA 1
ATOM 632 C C . ARG A 1 83 ? -11.205 2.679 9.874 1.00 97.81 83 ARG A C 1
ATOM 634 O O . ARG A 1 83 ? -11.245 1.537 10.340 1.00 97.81 83 ARG A O 1
ATOM 641 N N . ILE A 1 84 ? -11.034 2.921 8.575 1.00 98.62 84 ILE A N 1
ATOM 642 C CA . ILE A 1 84 ? -10.826 1.853 7.602 1.00 98.62 84 ILE A CA 1
ATOM 643 C C . ILE A 1 84 ? -9.513 1.130 7.906 1.00 98.62 84 ILE A C 1
ATOM 645 O O . ILE A 1 84 ? -8.486 1.744 8.189 1.00 98.62 84 ILE A O 1
ATOM 649 N N . ARG A 1 85 ? -9.533 -0.205 7.864 1.00 98.62 85 ARG A N 1
ATOM 650 C CA . ARG A 1 85 ? -8.293 -0.975 7.994 1.00 98.62 85 ARG A CA 1
ATOM 651 C C . ARG A 1 85 ? -7.480 -0.837 6.714 1.00 98.62 85 ARG A C 1
ATOM 653 O O . ARG A 1 85 ? -8.040 -0.783 5.625 1.00 98.62 85 ARG A O 1
ATOM 660 N N . PHE A 1 86 ? -6.165 -0.861 6.822 1.00 98.38 86 PHE A N 1
ATOM 661 C CA . PHE A 1 86 ? -5.288 -0.871 5.659 1.00 98.38 86 PHE A CA 1
ATOM 662 C C . PHE A 1 86 ? -4.204 -1.929 5.822 1.00 98.38 86 PHE A C 1
ATOM 664 O O . PHE A 1 86 ? -3.869 -2.328 6.938 1.00 98.38 86 PHE A O 1
ATOM 671 N N . GLY A 1 87 ? -3.680 -2.410 4.701 1.00 97.69 87 GLY A N 1
ATOM 672 C CA . GLY A 1 87 ? -2.643 -3.428 4.707 1.00 97.69 87 GLY A CA 1
ATOM 673 C C . GLY A 1 87 ? -2.009 -3.638 3.344 1.00 97.69 87 GLY A C 1
ATOM 674 O O . GLY A 1 87 ? -2.397 -3.040 2.336 1.00 97.69 87 GLY A O 1
ATOM 675 N 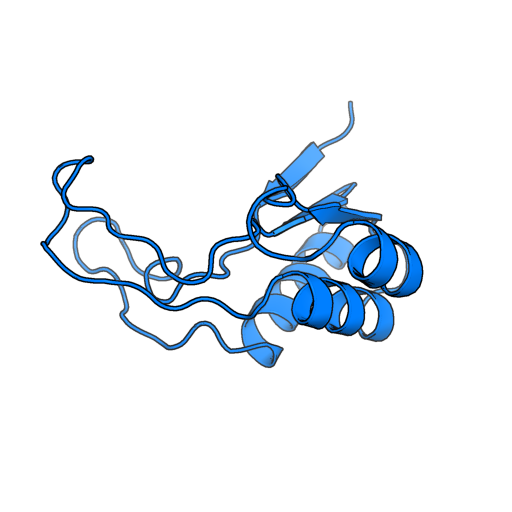N . SER A 1 88 ? -1.010 -4.509 3.328 1.00 96.44 88 SER A N 1
ATOM 676 C CA . SER A 1 88 ? -0.324 -4.936 2.118 1.00 96.44 88 SER A CA 1
ATOM 677 C C . SER A 1 88 ? -0.893 -6.254 1.585 1.00 96.44 88 SER A C 1
ATOM 679 O O . SER A 1 88 ? -1.303 -7.130 2.346 1.00 96.44 88 SER A O 1
ATOM 681 N N . LEU A 1 89 ? -0.895 -6.412 0.263 1.00 92.88 89 LEU A N 1
ATOM 682 C CA . LEU A 1 89 ? -1.327 -7.619 -0.441 1.00 92.88 89 LEU A CA 1
ATOM 683 C C . LEU A 1 89 ? -0.336 -7.943 -1.569 1.00 92.88 89 LEU A C 1
ATOM 685 O O . LEU A 1 89 ? -0.592 -7.683 -2.738 1.00 92.88 89 LEU A O 1
ATOM 689 N N . VAL A 1 90 ? 0.855 -8.453 -1.291 1.00 93.44 90 VAL A N 1
ATOM 690 C CA . VAL A 1 90 ? 1.464 -8.878 -0.017 1.00 93.44 90 VAL A CA 1
ATOM 691 C C . VAL A 1 90 ? 2.793 -8.138 0.157 1.00 93.44 90 VAL A C 1
ATOM 693 O O . VAL A 1 90 ? 3.270 -7.558 -0.815 1.00 93.44 90 VAL A O 1
ATOM 696 N N . LEU A 1 91 ? 3.419 -8.159 1.340 1.00 95.25 91 LEU A N 1
ATOM 697 C CA . LEU A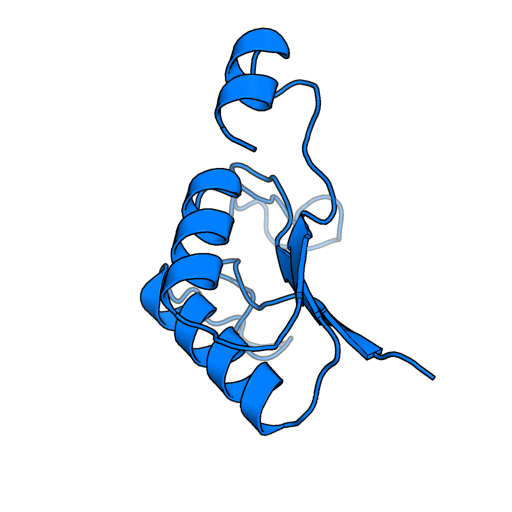 1 91 ? 4.828 -7.745 1.442 1.00 95.25 91 LEU A CA 1
ATOM 698 C C . LEU A 1 91 ? 5.722 -8.760 0.728 1.00 95.25 91 LEU A C 1
ATOM 700 O O . LEU A 1 91 ? 5.602 -9.968 0.949 1.00 95.25 91 LEU A O 1
ATOM 704 N N . CYS A 1 92 ? 6.641 -8.272 -0.100 1.00 94.62 92 CYS A N 1
ATOM 705 C CA . CYS A 1 92 ? 7.605 -9.120 -0.778 1.00 94.62 92 CYS A CA 1
ATOM 706 C C . CYS A 1 92 ? 8.798 -9.372 0.150 1.00 94.62 92 CYS A C 1
ATOM 708 O O . CYS A 1 92 ? 9.605 -8.477 0.414 1.00 94.62 92 CYS A O 1
ATOM 710 N N . ALA A 1 93 ? 8.941 -10.616 0.616 1.00 91.94 93 ALA A N 1
ATOM 711 C CA . ALA A 1 93 ? 10.010 -11.012 1.537 1.00 91.94 93 ALA A CA 1
ATOM 712 C C . ALA A 1 93 ? 11.426 -10.733 0.995 1.00 91.94 93 ALA A C 1
ATOM 714 O O . ALA A 1 93 ? 12.367 -10.591 1.769 1.00 91.94 93 ALA A O 1
ATOM 715 N N . SER A 1 94 ? 11.585 -10.640 -0.328 1.00 93.31 94 SER A N 1
ATOM 716 C CA . SER A 1 94 ? 12.879 -10.429 -0.982 1.00 93.31 94 SER A CA 1
ATOM 717 C C . SER A 1 94 ? 13.276 -8.958 -1.149 1.00 93.31 94 SER A C 1
ATOM 719 O O . SER A 1 94 ? 14.385 -8.698 -1.606 1.00 93.31 94 SER A O 1
ATOM 721 N N . PHE A 1 95 ? 12.410 -7.989 -0.828 1.00 94.12 95 PHE A N 1
ATOM 722 C CA . PHE A 1 95 ? 12.694 -6.568 -1.095 1.00 94.12 95 PHE A CA 1
ATOM 723 C C . PHE A 1 95 ? 13.424 -5.848 0.034 1.00 94.12 95 PHE A C 1
ATOM 725 O O . PHE A 1 95 ? 14.138 -4.880 -0.219 1.00 94.12 95 PHE A O 1
ATOM 732 N N . ARG A 1 96 ? 13.245 -6.285 1.281 1.00 93.94 96 ARG A N 1
ATOM 733 C CA . ARG A 1 96 ? 13.810 -5.621 2.462 1.00 93.94 96 ARG A CA 1
ATOM 734 C C . ARG A 1 96 ? 14.363 -6.675 3.413 1.00 93.94 96 ARG A C 1
ATOM 736 O O . ARG A 1 96 ? 13.795 -7.753 3.547 1.00 93.94 96 ARG A O 1
ATOM 743 N N . HIS A 1 97 ? 15.464 -6.360 4.090 1.00 95.94 97 HIS A N 1
ATOM 744 C CA . HIS A 1 97 ? 16.010 -7.238 5.124 1.00 95.94 97 HIS A CA 1
ATOM 745 C C . HIS A 1 97 ? 14.993 -7.377 6.275 1.00 95.94 97 HIS A C 1
ATOM 747 O O . HIS A 1 97 ? 14.469 -6.356 6.732 1.00 95.94 97 HIS A O 1
ATOM 753 N N . PRO A 1 98 ? 14.739 -8.591 6.798 1.00 95.62 98 PRO A N 1
ATOM 754 C CA . PRO A 1 98 ? 13.646 -8.838 7.742 1.00 95.62 98 PRO A CA 1
ATOM 755 C C . PRO A 1 98 ? 13.749 -8.017 9.033 1.00 95.62 98 PRO A C 1
ATOM 757 O O . PRO A 1 98 ? 12.732 -7.564 9.543 1.00 95.62 98 PRO A O 1
ATOM 760 N N . VAL A 1 99 ? 14.965 -7.758 9.533 1.00 97.06 99 VAL A N 1
ATOM 761 C CA . VAL A 1 99 ? 15.171 -6.926 10.738 1.00 97.06 99 VAL A CA 1
ATOM 762 C C . VAL A 1 99 ? 14.764 -5.469 10.505 1.00 97.06 99 VAL A C 1
ATOM 764 O O . VAL A 1 99 ? 14.165 -4.860 11.384 1.00 97.06 99 VAL A O 1
ATOM 767 N N . PHE A 1 100 ? 15.046 -4.910 9.324 1.00 93.69 100 PHE A N 1
ATOM 768 C CA . PHE A 1 100 ? 14.629 -3.542 9.009 1.00 93.69 100 PHE A CA 1
ATOM 769 C C . PHE A 1 100 ? 13.130 -3.473 8.742 1.00 93.69 100 PHE A C 1
ATOM 77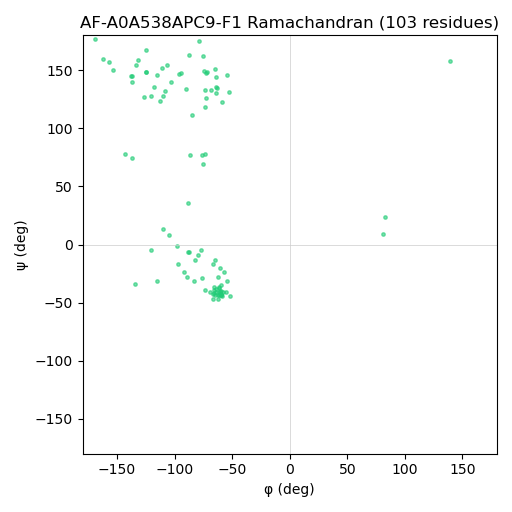1 O O . PHE A 1 100 ? 12.481 -2.548 9.214 1.00 93.69 100 PHE A O 1
ATOM 778 N N . LEU A 1 101 ? 12.574 -4.473 8.051 1.00 93.94 101 LEU A N 1
ATOM 779 C CA . LEU A 1 101 ? 11.135 -4.550 7.820 1.00 93.94 101 LEU A CA 1
ATOM 780 C C . LEU A 1 101 ? 10.356 -4.629 9.141 1.00 93.94 101 LEU A C 1
ATOM 782 O O . LEU A 1 101 ? 9.371 -3.923 9.302 1.00 93.94 101 LEU A O 1
ATOM 786 N N . ALA A 1 102 ? 10.824 -5.428 10.103 1.00 93.62 102 ALA A N 1
ATOM 787 C CA . ALA A 1 102 ? 10.202 -5.526 11.423 1.00 93.62 102 ALA A CA 1
ATOM 788 C C . ALA A 1 102 ? 10.230 -4.203 12.209 1.00 93.62 102 ALA A C 1
ATOM 790 O O . ALA A 1 102 ? 9.354 -3.980 13.029 1.00 93.62 102 ALA A O 1
ATOM 791 N N . ALA A 1 103 ? 11.214 -3.331 11.966 1.00 94.38 103 ALA A N 1
ATOM 792 C CA . ALA A 1 103 ? 11.278 -2.008 12.589 1.00 94.38 103 ALA A CA 1
ATOM 793 C C . ALA A 1 103 ? 10.401 -0.950 11.884 1.00 94.38 103 ALA A C 1
ATOM 795 O O . ALA A 1 103 ? 10.224 0.141 12.420 1.00 94.38 103 ALA A O 1
ATOM 796 N N . GLN A 1 104 ? 9.903 -1.239 10.676 1.00 91.06 104 GL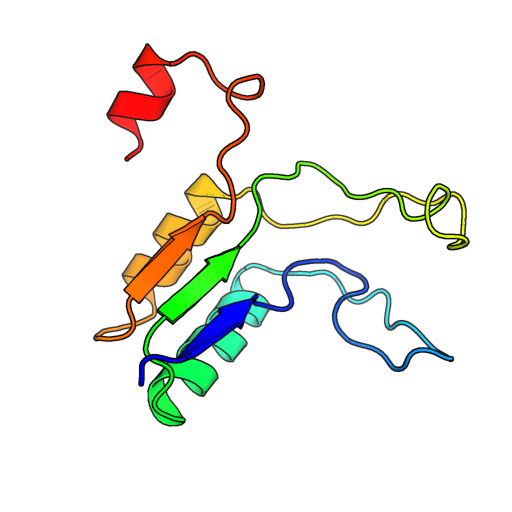N A N 1
ATOM 797 C CA . GLN A 1 104 ? 9.065 -0.341 9.868 1.00 91.06 104 GLN A CA 1
ATOM 798 C C . GLN A 1 104 ? 7.556 -0.611 10.009 1.00 91.06 104 GLN A C 1
ATOM 800 O O . GLN A 1 104 ? 6.766 0.234 9.590 1.00 91.06 104 GLN A O 1
ATOM 805 N N . LEU A 1 105 ? 7.171 -1.780 10.533 1.00 87.06 105 LEU A N 1
ATOM 806 C CA . LEU A 1 105 ? 5.784 -2.219 10.749 1.00 87.06 105 LEU A CA 1
ATOM 807 C C . LEU A 1 105 ? 5.369 -2.030 12.210 1.00 87.06 105 LEU A C 1
ATOM 809 O O . LEU A 1 105 ? 4.175 -1.726 12.424 1.00 87.06 105 LEU A O 1
#

pLDDT: mean 91.7, std 10.06, range [52.84, 98.75]